Protein AF-A0A3S2YWQ5-F1 (afdb_monomer_lite)

pLDDT: mean 81.28, std 21.26, range [35.59, 98.12]

Organism: NCBI:txid2499852

Radius of gyration: 25.84 Å; chains: 1; bounding box: 69×29×80 Å

Sequence (112 aa):
MTGRRAIAGAVAAALIAGPAAADRPQAQRAVVTCAALANLRILMTESGGEAAKIKARLGDPNADHLGCSRTPLDRIEGTADRVVIGGTSYDCLKLKDSLVCRWSLPRDPAPK

Secondary structure (DSSP, 8-state):
-------------------------GGG-EEEEESSHHHHHHHHHHTTT-HHHHHHHHH-TTS--TTEEEEEGGGEEEEEEEEEETTEEEEEEEETT-SS-EEEPPPSSPP-

Structure (mmCIF, N/CA/C/O backbone):
data_AF-A0A3S2YWQ5-F1
#
_entry.id   AF-A0A3S2YWQ5-F1
#
loop_
_atom_site.group_PDB
_atom_site.id
_atom_site.type_symbol
_atom_site.label_atom_id
_atom_site.label_alt_id
_atom_site.label_comp_id
_atom_site.label_asym_id
_atom_site.label_entity_id
_atom_site.label_seq_id
_atom_site.pdbx_PDB_ins_code
_atom_site.Cartn_x
_atom_site.Cartn_y
_atom_site.Cartn_z
_atom_site.occupancy
_atom_site.B_iso_or_equiv
_atom_site.auth_seq_id
_atom_site.auth_comp_id
_atom_site.auth_asym_id
_atom_site.auth_atom_id
_atom_site.pdbx_PDB_model_num
ATOM 1 N N . MET A 1 1 ? -58.686 -7.214 -66.737 1.00 38.81 1 MET A N 1
ATOM 2 C CA . MET A 1 1 ? -57.857 -8.414 -66.970 1.00 38.81 1 MET A CA 1
ATOM 3 C C . MET A 1 1 ? -56.674 -8.351 -66.009 1.00 38.81 1 MET A C 1
ATOM 5 O O . MET A 1 1 ? -55.968 -7.361 -66.060 1.00 38.81 1 MET A O 1
ATOM 9 N N . THR A 1 2 ? -56.580 -9.33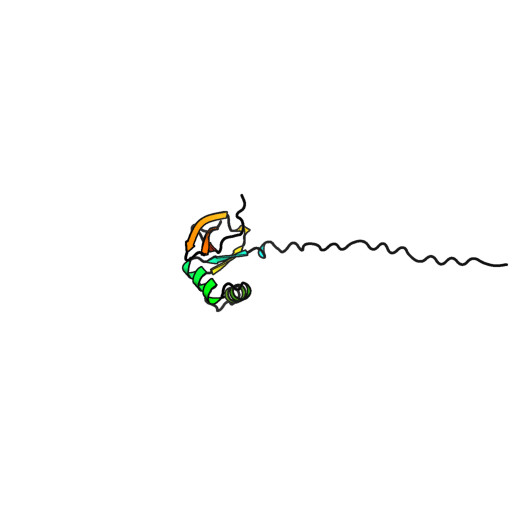6 -65.097 1.00 42.00 2 THR A N 1
ATOM 10 C CA . THR A 1 2 ? -55.343 -9.964 -64.553 1.00 42.00 2 THR A CA 1
ATOM 11 C C . THR A 1 2 ? -54.206 -9.053 -64.031 1.00 42.00 2 THR A C 1
ATOM 13 O O . THR A 1 2 ? -53.666 -8.261 -64.776 1.00 42.00 2 THR A O 1
ATOM 16 N N . GLY A 1 3 ? -53.682 -9.138 -62.803 1.00 41.09 3 GLY A N 1
ATOM 17 C CA . GLY A 1 3 ? -53.806 -10.110 -61.719 1.00 41.09 3 GLY A CA 1
ATOM 18 C C . GLY A 1 3 ? -52.894 -9.717 -60.536 1.00 41.09 3 GLY A C 1
ATOM 19 O O . GLY A 1 3 ? -51.911 -8.998 -60.698 1.00 41.09 3 GLY A O 1
ATOM 20 N N . ARG A 1 4 ? -53.247 -10.185 -59.331 1.00 58.06 4 ARG A N 1
ATOM 21 C CA . ARG A 1 4 ? -52.488 -10.035 -58.075 1.00 58.06 4 ARG A CA 1
ATOM 22 C C . ARG A 1 4 ? -51.203 -10.866 -58.113 1.00 58.06 4 ARG A C 1
ATOM 24 O O . ARG A 1 4 ? -51.268 -12.052 -58.429 1.00 58.06 4 ARG A O 1
ATOM 31 N N . ARG A 1 5 ? -50.094 -10.308 -57.623 1.00 56.09 5 ARG A N 1
ATOM 32 C CA . ARG A 1 5 ? -49.063 -11.075 -56.905 1.00 56.09 5 ARG A CA 1
ATOM 33 C C . ARG A 1 5 ? -48.619 -10.297 -55.672 1.00 56.09 5 ARG A C 1
ATOM 35 O O . ARG A 1 5 ? -47.977 -9.261 -55.774 1.00 56.09 5 ARG A O 1
ATOM 42 N N . ALA A 1 6 ? -49.025 -10.810 -54.515 1.00 50.53 6 ALA A N 1
ATOM 43 C CA . ALA A 1 6 ? -48.458 -10.464 -53.225 1.00 50.53 6 ALA A CA 1
ATOM 44 C C . ALA A 1 6 ? -47.116 -11.191 -53.076 1.00 50.53 6 ALA A C 1
ATOM 46 O O . ALA A 1 6 ? -47.028 -12.373 -53.411 1.00 50.53 6 ALA A O 1
ATOM 47 N N . ILE A 1 7 ? -46.100 -10.507 -52.553 1.00 56.31 7 ILE A N 1
ATOM 48 C CA . ILE A 1 7 ? -44.907 -11.154 -52.008 1.00 56.31 7 ILE A CA 1
ATOM 49 C C . ILE A 1 7 ? -44.839 -10.755 -50.540 1.00 56.31 7 ILE A C 1
ATOM 51 O O . ILE A 1 7 ? -44.639 -9.593 -50.196 1.00 56.31 7 ILE A O 1
ATOM 55 N N . ALA A 1 8 ? -45.092 -11.751 -49.696 1.00 48.41 8 ALA A N 1
ATOM 56 C CA . ALA A 1 8 ? -44.824 -11.730 -48.274 1.00 48.41 8 ALA A CA 1
ATOM 57 C C . ALA A 1 8 ? -43.305 -11.678 -48.055 1.00 48.41 8 ALA A C 1
ATOM 59 O O . ALA A 1 8 ? -42.565 -12.438 -48.675 1.00 48.41 8 ALA A O 1
ATOM 60 N N . GLY A 1 9 ? -42.850 -10.799 -47.166 1.00 39.72 9 GLY A N 1
ATOM 61 C CA . GLY A 1 9 ? -41.440 -10.654 -46.821 1.00 39.72 9 GLY A CA 1
ATOM 62 C C . GLY A 1 9 ? -41.278 -10.326 -45.344 1.00 39.72 9 GLY A C 1
ATOM 63 O O . GLY A 1 9 ? -41.312 -9.164 -44.970 1.00 39.72 9 GLY A O 1
ATOM 64 N N . ALA A 1 10 ? -41.183 -11.394 -44.552 1.00 53.91 10 ALA A N 1
ATOM 65 C CA . ALA A 1 10 ? -40.617 -11.545 -43.211 1.00 53.91 10 ALA A CA 1
ATOM 66 C C . ALA A 1 10 ? -40.508 -10.315 -42.279 1.00 53.91 10 ALA A C 1
ATOM 68 O O . ALA A 1 10 ? -39.690 -9.417 -42.455 1.00 53.91 10 ALA A O 1
ATOM 69 N N . VAL A 1 11 ? -41.249 -10.406 -41.172 1.00 50.09 11 VAL A N 1
ATOM 70 C CA . VAL A 1 11 ? -41.017 -9.683 -39.917 1.00 50.09 11 VAL A CA 1
ATOM 71 C C . VAL A 1 11 ? -39.654 -10.096 -39.350 1.00 50.09 11 VAL A C 1
ATOM 73 O O . VAL A 1 11 ? -39.478 -11.248 -38.960 1.00 50.09 11 VAL A O 1
ATOM 76 N N . ALA A 1 12 ? -38.703 -9.166 -39.266 1.00 49.75 12 ALA A N 1
ATOM 77 C CA . ALA A 1 12 ? -37.496 -9.327 -38.459 1.00 49.75 12 ALA A CA 1
ATOM 78 C C . ALA A 1 12 ? -37.626 -8.455 -37.203 1.00 49.75 12 ALA A C 1
ATOM 80 O O . ALA A 1 12 ? -37.325 -7.263 -37.209 1.00 49.75 12 ALA A O 1
ATOM 81 N N . ALA A 1 13 ? -38.124 -9.061 -36.126 1.00 48.25 13 ALA A N 1
ATOM 82 C CA . ALA A 1 13 ? -38.068 -8.496 -34.787 1.00 48.25 13 ALA A CA 1
ATOM 83 C C . ALA A 1 13 ? -36.610 -8.525 -34.298 1.00 48.25 13 ALA A C 1
ATOM 85 O O . ALA A 1 13 ? -36.087 -9.581 -33.947 1.00 48.25 13 ALA A O 1
ATOM 86 N N . ALA A 1 14 ? -35.942 -7.371 -34.292 1.00 52.00 14 ALA A N 1
ATOM 87 C CA . ALA A 1 14 ? -34.632 -7.217 -33.670 1.00 52.00 14 ALA A CA 1
ATOM 88 C C . ALA A 1 14 ? -34.808 -7.067 -32.150 1.00 52.00 14 ALA A C 1
ATOM 90 O O . ALA A 1 14 ? -35.076 -5.981 -31.637 1.00 52.00 14 ALA A O 1
ATOM 91 N N . LEU A 1 15 ? -34.685 -8.185 -31.436 1.00 53.44 15 LEU A N 1
ATOM 92 C CA . LEU A 1 15 ? -34.559 -8.223 -29.985 1.00 53.44 15 LEU A CA 1
ATOM 93 C C . LEU A 1 15 ? -33.075 -8.127 -29.580 1.00 53.44 15 LEU A C 1
ATOM 95 O O . LEU A 1 15 ? -32.281 -8.997 -29.914 1.00 53.44 15 LEU A O 1
ATOM 99 N N . ILE A 1 16 ? -32.792 -7.085 -28.790 1.00 52.03 16 ILE A N 1
ATOM 100 C CA . ILE A 1 16 ? -31.904 -7.036 -27.612 1.00 52.03 16 ILE A CA 1
ATOM 101 C C . ILE A 1 16 ? -30.386 -7.206 -27.820 1.00 52.03 16 ILE A C 1
ATOM 103 O O . ILE A 1 16 ? -29.890 -8.293 -28.083 1.00 52.03 16 ILE A O 1
ATOM 107 N N . ALA A 1 17 ? -29.639 -6.158 -27.454 1.00 50.59 17 ALA A N 1
ATOM 108 C CA . ALA A 1 17 ? -28.423 -6.277 -26.642 1.00 50.59 17 ALA A CA 1
ATOM 109 C C . ALA A 1 17 ? -28.101 -4.914 -25.998 1.00 50.59 17 ALA A C 1
ATOM 111 O O . ALA A 1 17 ? -27.354 -4.108 -26.546 1.00 50.59 17 ALA A O 1
ATOM 112 N N . GLY A 1 18 ? -28.691 -4.630 -24.833 1.00 50.50 18 GLY A N 1
ATOM 113 C CA . GLY A 1 18 ? -28.118 -3.621 -23.936 1.00 50.50 18 GLY A CA 1
ATOM 114 C C . GLY A 1 18 ? -26.756 -4.116 -23.430 1.00 50.50 18 GLY A C 1
ATOM 115 O O . GLY A 1 18 ? -26.568 -5.333 -23.335 1.00 50.50 18 GLY A O 1
ATOM 116 N N . PRO A 1 19 ? -25.790 -3.235 -23.119 1.00 50.62 19 PRO A N 1
ATOM 117 C CA . PRO A 1 19 ? -24.490 -3.678 -22.646 1.00 50.62 19 PRO A CA 1
ATOM 118 C C . PRO A 1 19 ? -24.682 -4.355 -21.290 1.00 50.62 19 PRO A C 1
ATOM 120 O O . PRO A 1 19 ? -24.972 -3.704 -20.287 1.00 50.62 19 PRO A O 1
ATOM 123 N N . ALA A 1 20 ? -24.532 -5.678 -21.267 1.00 51.59 20 ALA A N 1
ATOM 124 C CA . ALA A 1 20 ? -24.327 -6.407 -20.035 1.00 51.59 20 ALA A CA 1
ATOM 125 C C . ALA A 1 20 ? -23.077 -5.809 -19.384 1.00 51.59 20 ALA A C 1
ATOM 127 O O . ALA A 1 20 ? -21.969 -5.927 -19.914 1.00 51.59 20 ALA A O 1
ATOM 128 N N . ALA A 1 21 ? -23.259 -5.126 -18.254 1.00 52.75 21 ALA A N 1
ATOM 129 C CA . ALA A 1 21 ? -22.175 -4.892 -17.324 1.00 52.75 21 ALA A CA 1
ATOM 130 C C . ALA A 1 21 ? -21.668 -6.282 -16.943 1.00 52.75 21 ALA A C 1
ATOM 132 O O . ALA A 1 21 ? -22.289 -6.975 -16.144 1.00 52.75 21 ALA A O 1
ATOM 133 N N . ALA A 1 22 ? -20.610 -6.726 -17.620 1.00 51.19 22 ALA A N 1
ATOM 134 C CA . ALA A 1 22 ? -19.967 -7.984 -17.319 1.00 51.19 22 ALA A CA 1
ATOM 135 C C . ALA A 1 22 ? -19.648 -7.961 -15.826 1.00 51.19 22 ALA A C 1
ATOM 137 O O . ALA A 1 22 ? -18.913 -7.079 -15.367 1.00 51.19 22 ALA A O 1
ATOM 138 N N . ASP A 1 23 ? -20.244 -8.900 -15.094 1.00 48.56 23 ASP A N 1
ATOM 139 C CA . ASP A 1 23 ? -19.887 -9.232 -13.726 1.00 48.56 23 ASP A CA 1
ATOM 140 C C . ASP A 1 23 ? -18.398 -9.565 -13.738 1.00 48.56 23 ASP A C 1
ATOM 142 O O . ASP A 1 23 ? -17.965 -10.674 -14.056 1.00 48.56 23 ASP A O 1
ATOM 146 N N . ARG A 1 24 ? -17.576 -8.539 -13.518 1.00 49.38 24 ARG A N 1
ATOM 147 C CA . ARG A 1 24 ? -16.140 -8.695 -13.368 1.00 49.38 24 ARG A CA 1
ATOM 148 C C . ARG A 1 24 ? -15.977 -9.569 -12.129 1.00 49.38 24 ARG A C 1
ATOM 150 O O . ARG A 1 24 ? -16.390 -9.114 -11.060 1.00 49.38 24 ARG A O 1
ATOM 157 N N 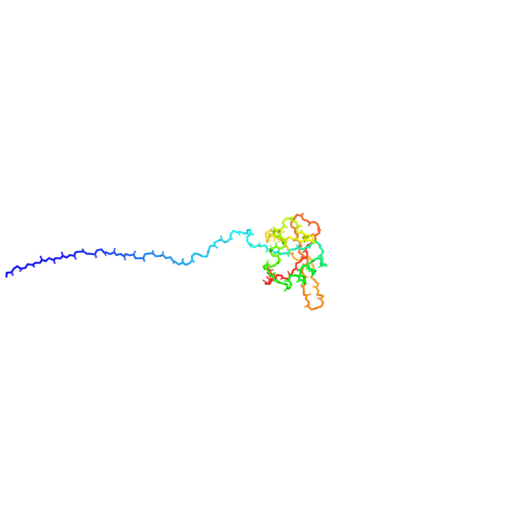. PRO A 1 25 ? -15.403 -10.783 -12.246 1.00 48.47 25 PRO A N 1
ATOM 158 C CA . PRO A 1 25 ? -15.237 -11.688 -11.117 1.00 48.47 25 PRO A CA 1
ATOM 159 C C . PRO A 1 25 ? -14.705 -10.921 -9.908 1.00 48.47 25 PRO A C 1
ATOM 161 O O . PRO A 1 25 ? -13.793 -10.111 -10.075 1.00 48.47 25 PRO A O 1
ATOM 164 N N . GLN A 1 26 ? -15.250 -11.151 -8.711 1.00 49.50 26 GLN A N 1
ATOM 165 C CA . GLN A 1 26 ? -14.875 -10.460 -7.462 1.00 49.50 26 GLN A CA 1
ATOM 166 C C . GLN A 1 26 ? -13.350 -10.350 -7.247 1.00 49.50 26 GLN A C 1
ATOM 168 O O . GLN A 1 26 ? -12.874 -9.346 -6.721 1.00 49.50 26 GLN A O 1
ATOM 173 N N . ALA A 1 27 ? -12.577 -11.310 -7.770 1.00 46.22 27 ALA A N 1
ATOM 174 C CA . ALA A 1 27 ? -11.113 -11.299 -7.847 1.00 46.22 27 ALA A CA 1
ATOM 175 C C . ALA A 1 27 ? -10.494 -10.069 -8.558 1.00 46.22 27 ALA A C 1
ATOM 177 O O . ALA A 1 27 ? -9.311 -9.776 -8.387 1.00 46.22 27 ALA A O 1
ATOM 178 N N . GLN A 1 28 ? -11.268 -9.323 -9.350 1.00 54.56 28 GLN A N 1
ATOM 179 C CA . GLN A 1 28 ? -10.825 -8.107 -10.037 1.00 54.56 28 GLN A CA 1
ATOM 180 C C . GLN A 1 28 ? -10.886 -6.860 -9.149 1.00 54.56 28 GLN A C 1
ATOM 182 O O . GLN A 1 28 ? -10.232 -5.864 -9.466 1.00 54.56 28 GLN A O 1
ATOM 187 N N . ARG A 1 29 ? -11.599 -6.907 -8.017 1.00 78.44 29 ARG A N 1
ATOM 188 C CA . ARG A 1 29 ? -11.574 -5.842 -7.011 1.00 78.44 29 ARG A CA 1
ATOM 189 C C . ARG A 1 29 ? -10.562 -6.216 -5.929 1.00 78.44 29 ARG A C 1
ATOM 191 O O . ARG A 1 29 ? -10.887 -6.850 -4.931 1.00 78.44 29 ARG A O 1
ATOM 198 N N . ALA A 1 30 ? -9.314 -5.830 -6.161 1.00 90.25 30 ALA A N 1
ATOM 199 C CA . ALA A 1 30 ? -8.223 -5.983 -5.208 1.00 90.25 30 ALA A CA 1
ATOM 200 C C . ALA A 1 30 ? -7.502 -4.647 -5.036 1.00 90.25 30 ALA A C 1
ATOM 202 O O . ALA A 1 30 ? -7.314 -3.921 -6.014 1.00 90.25 30 ALA A O 1
ATOM 203 N N . VAL A 1 31 ? -7.074 -4.353 -3.813 1.00 93.44 31 VAL A N 1
ATOM 204 C CA . VAL A 1 31 ? -6.262 -3.174 -3.488 1.00 93.44 31 VAL A CA 1
ATOM 205 C C . VAL A 1 31 ? -4.823 -3.585 -3.241 1.00 93.44 31 VAL A C 1
ATOM 207 O O . VAL A 1 31 ? -4.545 -4.703 -2.810 1.00 93.44 31 VAL A O 1
ATOM 210 N N . VAL A 1 32 ? -3.894 -2.686 -3.533 1.00 96.25 32 VAL A N 1
ATOM 211 C CA . VAL A 1 32 ? -2.490 -2.902 -3.189 1.00 96.25 32 VAL A CA 1
ATOM 212 C C . VAL A 1 32 ? -2.341 -2.691 -1.693 1.00 96.25 32 VAL A C 1
ATOM 214 O O . VAL A 1 32 ? -2.728 -1.648 -1.174 1.00 96.25 32 VAL A O 1
ATOM 217 N N . THR A 1 33 ? -1.780 -3.678 -1.005 1.00 97.12 33 THR A N 1
ATOM 218 C CA . THR A 1 33 ? -1.455 -3.552 0.413 1.00 97.12 33 THR A CA 1
ATOM 219 C C . THR A 1 33 ? -0.013 -3.949 0.658 1.00 97.12 33 THR A C 1
ATOM 221 O O . THR A 1 33 ? 0.484 -4.862 -0.000 1.00 97.12 33 THR A O 1
ATOM 224 N N . CYS A 1 34 ? 0.638 -3.338 1.639 1.00 98.00 34 CYS A N 1
ATOM 225 C CA . CYS A 1 34 ? 2.012 -3.630 2.042 1.00 98.00 34 CYS A CA 1
ATOM 226 C C . CYS A 1 34 ? 2.081 -3.942 3.539 1.00 98.00 34 CYS A C 1
ATOM 228 O O . CYS A 1 34 ? 1.308 -3.394 4.324 1.00 98.00 34 CYS A O 1
ATOM 230 N N . ALA A 1 35 ? 3.001 -4.823 3.946 1.00 95.31 35 ALA A N 1
ATOM 231 C CA . ALA A 1 35 ? 3.195 -5.144 5.365 1.00 95.31 35 ALA A CA 1
ATOM 232 C C . ALA A 1 35 ? 3.672 -3.917 6.163 1.00 95.31 35 ALA A C 1
ATOM 234 O O . ALA A 1 35 ? 3.238 -3.695 7.287 1.00 95.31 35 ALA A O 1
ATOM 235 N N . ALA A 1 36 ? 4.522 -3.090 5.549 1.00 97.12 36 ALA A N 1
ATOM 236 C CA . ALA A 1 36 ? 5.038 -1.861 6.132 1.00 97.12 36 ALA A CA 1
ATOM 237 C C . ALA A 1 36 ? 4.628 -0.641 5.298 1.00 97.12 36 ALA A C 1
ATOM 239 O O . ALA A 1 36 ? 4.656 -0.676 4.065 1.00 97.12 36 ALA A O 1
ATOM 240 N N . LEU A 1 37 ? 4.310 0.466 5.973 1.00 97.94 37 LEU A N 1
ATOM 241 C CA . LEU A 1 37 ? 3.974 1.735 5.323 1.00 97.94 37 LEU A CA 1
ATOM 242 C C . LEU A 1 37 ? 5.143 2.288 4.495 1.00 97.94 37 LEU A C 1
ATOM 244 O O . LEU A 1 37 ? 4.934 2.825 3.410 1.00 97.94 37 LEU A O 1
ATOM 248 N N . ALA A 1 38 ? 6.379 2.123 4.975 1.00 97.94 38 ALA A N 1
ATOM 249 C CA . ALA A 1 38 ? 7.575 2.521 4.234 1.00 97.94 38 ALA A CA 1
ATOM 250 C C . ALA A 1 38 ? 7.639 1.837 2.857 1.00 97.94 38 ALA A C 1
ATOM 252 O O . ALA A 1 38 ? 7.871 2.502 1.851 1.00 97.94 38 ALA A O 1
ATOM 253 N N . ASN A 1 39 ? 7.318 0.544 2.796 1.00 98.12 39 ASN A N 1
ATOM 254 C CA . ASN A 1 39 ? 7.347 -0.235 1.560 1.00 98.12 39 ASN A CA 1
ATOM 255 C C . ASN A 1 39 ? 6.274 0.222 0.568 1.00 98.12 39 ASN A C 1
ATOM 257 O O . ASN A 1 39 ? 6.549 0.334 -0.624 1.00 98.12 39 ASN A O 1
ATOM 261 N N . LEU A 1 40 ? 5.077 0.571 1.060 1.00 98.06 40 LEU A N 1
ATOM 262 C CA . LEU A 1 40 ? 4.049 1.196 0.227 1.00 98.06 40 LEU A CA 1
ATOM 263 C C . LEU A 1 40 ? 4.557 2.509 -0.375 1.00 98.06 40 LEU A C 1
ATOM 265 O O . LEU A 1 40 ? 4.398 2.743 -1.568 1.00 98.06 40 LEU A O 1
ATOM 269 N N . ARG A 1 41 ? 5.201 3.358 0.426 1.00 97.50 41 ARG A N 1
ATOM 270 C CA . ARG A 1 41 ? 5.725 4.647 -0.047 1.00 97.50 41 ARG A CA 1
ATOM 271 C C . ARG A 1 41 ? 6.853 4.490 -1.064 1.00 97.50 41 ARG A C 1
ATOM 273 O O . ARG A 1 41 ? 6.879 5.252 -2.029 1.00 97.50 41 ARG A O 1
ATOM 280 N N . ILE A 1 42 ? 7.736 3.506 -0.885 1.00 97.12 42 ILE A N 1
ATOM 281 C CA . ILE A 1 42 ? 8.779 3.166 -1.864 1.00 97.12 42 ILE A CA 1
ATOM 282 C C . ILE A 1 42 ? 8.122 2.728 -3.174 1.00 97.12 42 ILE A C 1
ATOM 284 O O . ILE A 1 42 ? 8.385 3.331 -4.210 1.00 97.12 42 ILE A O 1
ATOM 288 N N . LEU A 1 43 ? 7.187 1.772 -3.119 1.00 97.00 43 LEU A N 1
ATOM 289 C CA . LEU A 1 43 ? 6.456 1.298 -4.296 1.00 97.00 43 LEU A CA 1
ATOM 290 C C . LEU A 1 43 ? 5.776 2.450 -5.047 1.00 97.00 43 LEU A C 1
ATOM 292 O O . LEU A 1 43 ? 5.882 2.540 -6.269 1.00 97.00 43 LEU A O 1
ATOM 296 N N . MET A 1 44 ? 5.089 3.338 -4.326 1.00 95.25 44 MET A N 1
ATOM 297 C CA . MET A 1 44 ? 4.410 4.495 -4.913 1.00 95.25 44 MET A CA 1
ATOM 298 C C . MET A 1 44 ? 5.396 5.481 -5.546 1.00 95.25 44 MET A C 1
ATOM 300 O O . MET A 1 44 ? 5.156 5.939 -6.659 1.00 95.25 44 MET A O 1
ATOM 304 N N . THR A 1 45 ? 6.514 5.767 -4.880 1.00 96.12 45 THR A N 1
ATOM 305 C CA . THR A 1 45 ? 7.556 6.666 -5.399 1.00 96.12 45 THR A CA 1
ATOM 306 C C . THR A 1 45 ? 8.201 6.102 -6.664 1.00 96.12 45 THR A C 1
ATOM 308 O O . THR A 1 45 ? 8.245 6.777 -7.687 1.00 96.12 45 THR A O 1
ATOM 311 N N . GLU A 1 46 ? 8.646 4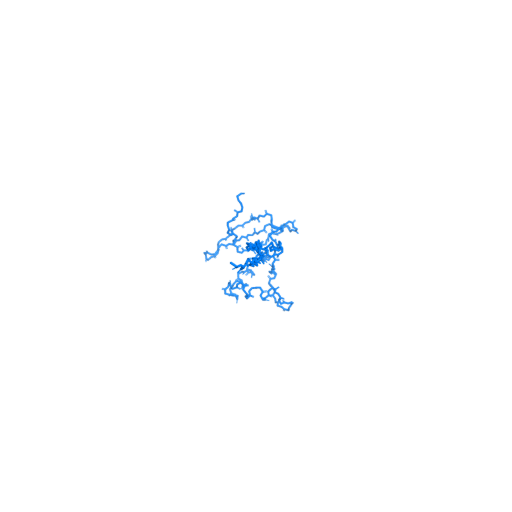.846 -6.630 1.00 95.69 46 GLU A N 1
ATOM 312 C CA . GLU A 1 46 ? 9.361 4.209 -7.744 1.00 95.69 46 GLU A CA 1
ATOM 313 C C . GLU A 1 46 ? 8.458 3.940 -8.954 1.00 95.69 46 GLU A C 1
ATOM 315 O O . GLU A 1 46 ? 8.916 3.934 -10.096 1.00 95.69 46 GLU A O 1
ATOM 320 N N . SER A 1 47 ? 7.158 3.747 -8.724 1.00 95.44 47 SER A N 1
ATOM 321 C CA . SER A 1 47 ? 6.173 3.614 -9.801 1.00 95.44 47 SER A CA 1
ATOM 322 C C . SER A 1 47 ? 5.616 4.950 -10.298 1.00 95.44 47 SER A C 1
ATOM 324 O O . SER A 1 47 ? 4.828 4.943 -11.242 1.00 95.44 47 SER A O 1
ATOM 326 N N . GLY A 1 48 ? 5.951 6.079 -9.664 1.00 93.81 48 GLY A N 1
ATOM 327 C CA . GLY A 1 48 ? 5.284 7.363 -9.915 1.00 93.81 48 GLY A CA 1
ATOM 328 C C . GLY A 1 48 ? 3.775 7.332 -9.628 1.00 93.81 48 GLY A C 1
ATOM 329 O O . GLY A 1 48 ? 3.022 8.127 -10.180 1.00 93.81 48 GLY A O 1
ATOM 330 N N . GLY A 1 49 ? 3.314 6.370 -8.824 1.00 90.19 49 GLY A N 1
ATOM 331 C CA . GLY A 1 49 ? 1.900 6.081 -8.586 1.00 90.19 49 GLY A CA 1
ATOM 332 C C . GLY A 1 49 ? 1.138 5.506 -9.779 1.00 90.19 49 GLY A C 1
ATOM 333 O O . GLY A 1 49 ? -0.089 5.404 -9.737 1.00 90.19 49 GLY A O 1
ATOM 334 N N . GLU A 1 50 ? 1.832 5.086 -10.835 1.00 93.50 50 GLU A N 1
ATOM 335 C CA . GLU A 1 50 ? 1.196 4.532 -12.023 1.00 93.50 50 GLU A CA 1
ATOM 336 C C . GLU A 1 50 ? 0.709 3.098 -11.776 1.00 93.50 50 GLU A C 1
ATOM 338 O O . GLU A 1 50 ? 1.494 2.159 -11.606 1.00 93.50 50 GLU A O 1
ATOM 343 N N . ALA A 1 51 ? -0.610 2.899 -11.840 1.00 90.88 51 ALA A N 1
ATOM 344 C CA . ALA A 1 51 ? -1.239 1.598 -11.604 1.00 90.88 51 ALA A CA 1
ATOM 345 C C . ALA A 1 51 ? -0.683 0.477 -12.505 1.00 90.88 51 ALA A C 1
ATOM 347 O O . ALA A 1 51 ? -0.577 -0.673 -12.071 1.00 90.88 51 ALA A O 1
ATOM 348 N N . ALA A 1 52 ? -0.300 0.799 -13.746 1.00 93.81 52 ALA A N 1
ATOM 349 C CA . ALA A 1 52 ? 0.290 -0.159 -14.679 1.00 93.81 52 ALA A CA 1
ATOM 350 C C . ALA A 1 52 ? 1.674 -0.645 -14.217 1.00 93.81 52 ALA A C 1
ATOM 352 O O . ALA A 1 52 ? 1.917 -1.851 -14.212 1.00 93.81 52 ALA A O 1
ATOM 353 N N . LYS A 1 53 ? 2.544 0.266 -13.761 1.00 96.00 53 LYS A N 1
ATOM 354 C CA . LYS A 1 53 ? 3.879 -0.067 -13.237 1.00 96.00 53 LYS A CA 1
ATOM 355 C C . LYS A 1 53 ? 3.788 -0.873 -11.946 1.00 96.00 53 LYS A C 1
ATOM 357 O O . LYS A 1 53 ? 4.483 -1.874 -11.796 1.00 96.00 53 LYS A O 1
ATOM 362 N N . ILE A 1 54 ? 2.870 -0.497 -11.053 1.00 95.94 54 ILE A N 1
ATOM 363 C CA . ILE A 1 54 ? 2.605 -1.255 -9.824 1.00 95.94 54 ILE A CA 1
ATOM 364 C C . ILE A 1 54 ? 2.139 -2.676 -10.161 1.00 95.94 54 ILE A C 1
ATOM 366 O O . ILE A 1 54 ? 2.665 -3.649 -9.623 1.00 95.94 54 ILE A O 1
ATOM 370 N N . LYS A 1 55 ? 1.178 -2.815 -11.085 1.00 94.38 55 LYS A N 1
ATOM 371 C CA . LYS A 1 55 ? 0.688 -4.126 -11.528 1.00 94.38 55 LYS A CA 1
ATOM 372 C C . LYS A 1 55 ? 1.798 -4.962 -12.168 1.00 94.38 55 LYS A C 1
ATOM 374 O O . LYS A 1 55 ? 1.847 -6.157 -11.902 1.00 94.38 55 LYS A O 1
ATOM 379 N N . ALA A 1 56 ? 2.651 -4.355 -12.995 1.00 95.88 56 ALA A N 1
ATOM 380 C CA . ALA A 1 56 ? 3.768 -5.042 -13.636 1.00 95.88 56 ALA A CA 1
ATOM 381 C C . ALA A 1 56 ? 4.755 -5.587 -12.595 1.00 95.88 56 ALA A C 1
ATOM 383 O O . ALA A 1 56 ? 5.040 -6.779 -12.606 1.00 95.88 56 ALA A O 1
ATOM 384 N N . ARG A 1 57 ? 5.179 -4.756 -11.632 1.00 95.56 57 ARG A N 1
ATOM 385 C CA . ARG A 1 57 ? 6.090 -5.179 -10.558 1.00 95.56 57 ARG A CA 1
ATOM 386 C C . ARG A 1 57 ? 5.521 -6.320 -9.717 1.00 95.56 57 ARG A C 1
ATOM 388 O O . ARG A 1 57 ? 6.210 -7.300 -9.485 1.00 95.56 57 ARG A O 1
ATOM 395 N N . LEU A 1 58 ? 4.266 -6.206 -9.278 1.00 96.19 58 LEU A N 1
ATOM 396 C CA . LEU A 1 58 ? 3.626 -7.238 -8.449 1.00 96.19 58 LEU A CA 1
ATOM 397 C C . LEU A 1 58 ? 3.285 -8.522 -9.227 1.00 96.19 58 LEU A C 1
ATOM 399 O O . LEU A 1 58 ? 2.913 -9.520 -8.616 1.00 96.19 58 LEU A O 1
ATOM 403 N N . GLY A 1 59 ? 3.339 -8.483 -10.560 1.00 95.75 59 GLY A N 1
ATOM 404 C CA . GLY A 1 59 ? 3.138 -9.646 -11.423 1.00 95.75 59 GLY A CA 1
ATOM 405 C C . GLY A 1 59 ? 4.433 -10.359 -11.816 1.00 95.75 59 GLY A C 1
ATOM 406 O O . GLY A 1 59 ? 4.360 -11.482 -12.307 1.00 95.75 59 GLY A O 1
ATOM 407 N N . ASP A 1 60 ? 5.592 -9.731 -11.619 1.00 96.12 60 ASP A N 1
ATOM 408 C CA . ASP A 1 60 ? 6.895 -10.319 -11.928 1.00 96.12 60 ASP A CA 1
ATOM 409 C C . ASP A 1 60 ? 7.352 -11.225 -10.770 1.00 96.12 60 ASP A C 1
ATOM 411 O O . ASP A 1 60 ? 7.586 -10.718 -9.671 1.00 96.12 60 ASP A O 1
ATOM 415 N N . PRO A 1 61 ? 7.502 -12.548 -10.973 1.00 95.00 61 PRO A N 1
ATOM 416 C CA . PRO A 1 61 ? 7.912 -13.467 -9.910 1.00 95.00 61 PRO A CA 1
ATOM 417 C C . PRO A 1 61 ? 9.346 -13.237 -9.409 1.00 95.00 61 PRO A C 1
ATOM 419 O O . PRO A 1 61 ? 9.685 -13.732 -8.338 1.00 95.00 61 PRO A O 1
ATOM 422 N N . ASN A 1 62 ? 10.177 -12.508 -10.158 1.00 95.75 62 ASN A N 1
ATOM 423 C CA . ASN A 1 62 ? 11.571 -12.240 -9.800 1.00 95.75 62 ASN A CA 1
ATOM 424 C C . ASN A 1 62 ? 11.776 -10.850 -9.180 1.00 95.75 62 ASN A C 1
ATOM 426 O O . ASN A 1 62 ? 12.873 -10.544 -8.715 1.00 95.75 62 ASN A O 1
ATOM 430 N N . ALA A 1 63 ? 10.753 -9.993 -9.189 1.00 94.69 63 ALA A N 1
ATOM 431 C CA . ALA A 1 63 ? 10.857 -8.660 -8.615 1.00 94.69 63 ALA A CA 1
ATOM 432 C C . ALA A 1 63 ? 10.819 -8.706 -7.082 1.00 94.69 63 ALA A C 1
ATOM 434 O O . ALA A 1 63 ? 10.078 -9.482 -6.482 1.00 94.69 63 ALA A O 1
ATOM 435 N N . ASP A 1 64 ? 11.540 -7.789 -6.434 1.00 93.44 64 ASP A N 1
ATOM 436 C CA . ASP A 1 64 ? 11.308 -7.519 -5.017 1.00 93.44 64 ASP A CA 1
ATOM 437 C C . ASP A 1 64 ? 9.966 -6.794 -4.853 1.00 93.44 64 ASP A C 1
ATOM 439 O O . ASP A 1 64 ? 9.793 -5.634 -5.254 1.00 93.44 64 ASP A O 1
ATOM 443 N N . HIS A 1 65 ? 8.991 -7.490 -4.273 1.00 95.94 65 HIS A N 1
ATOM 444 C CA . HIS A 1 65 ? 7.649 -6.960 -4.037 1.00 95.94 65 HIS A CA 1
ATOM 445 C C . HIS A 1 65 ? 7.577 -6.067 -2.801 1.00 95.94 65 HIS A C 1
ATOM 447 O O . HIS A 1 65 ? 6.513 -5.511 -2.538 1.00 95.94 65 HIS A O 1
ATOM 453 N N . LEU A 1 66 ? 8.660 -5.921 -2.027 1.00 94.94 66 LEU A N 1
ATOM 454 C CA . LEU A 1 66 ? 8.712 -5.129 -0.791 1.00 94.94 66 LEU A CA 1
ATOM 455 C C . LEU A 1 66 ? 7.658 -5.588 0.234 1.00 94.94 66 LEU A C 1
ATOM 457 O O . LEU A 1 66 ? 7.106 -4.801 1.005 1.00 94.94 66 LEU A O 1
ATOM 461 N N . GLY A 1 67 ? 7.288 -6.869 0.205 1.00 94.62 67 GLY A N 1
ATOM 462 C CA . GLY A 1 67 ? 6.176 -7.393 0.996 1.00 94.62 67 GLY A CA 1
ATOM 463 C C . GLY A 1 67 ? 4.823 -6.750 0.665 1.00 94.62 67 GLY A C 1
ATOM 464 O O . GLY A 1 67 ? 3.928 -6.783 1.514 1.00 94.62 67 GLY A O 1
ATOM 465 N N . CYS A 1 68 ? 4.666 -6.148 -0.517 1.00 97.56 68 CYS A N 1
ATOM 466 C CA . CYS A 1 68 ? 3.412 -5.655 -1.074 1.00 97.56 68 CYS A CA 1
ATOM 467 C C . CYS A 1 68 ? 2.730 -6.723 -1.933 1.00 97.56 68 CYS A C 1
ATOM 469 O O . CYS A 1 68 ? 3.373 -7.586 -2.518 1.00 97.56 68 CYS A O 1
ATOM 471 N N . SER A 1 69 ? 1.405 -6.672 -2.011 1.00 96.00 69 SER A N 1
ATOM 472 C CA . SER A 1 69 ? 0.613 -7.612 -2.802 1.00 96.00 69 SER A CA 1
ATOM 473 C C . SER A 1 69 ? -0.755 -7.028 -3.140 1.00 96.00 69 SER A C 1
ATOM 475 O O . SER A 1 69 ? -1.176 -6.007 -2.588 1.00 96.00 69 SER A O 1
ATOM 477 N N . ARG A 1 70 ? -1.469 -7.684 -4.060 1.00 94.75 70 ARG A N 1
ATOM 478 C CA . ARG A 1 70 ? -2.878 -7.38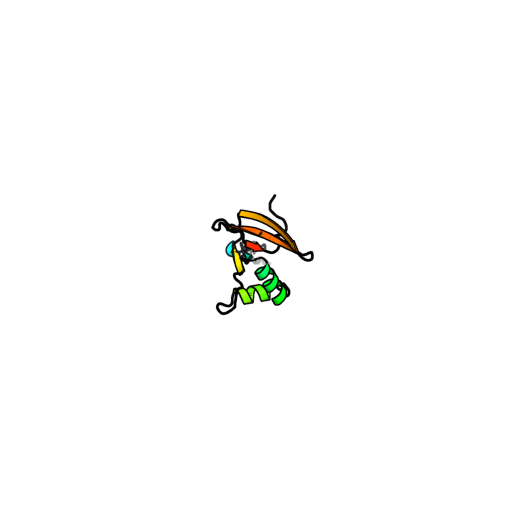8 -4.332 1.00 94.75 70 ARG A CA 1
ATOM 479 C C . ARG A 1 70 ? -3.749 -8.171 -3.355 1.00 94.75 70 ARG A C 1
ATOM 481 O O . ARG A 1 70 ? -3.815 -9.395 -3.426 1.00 94.75 70 ARG A O 1
ATOM 488 N N . THR A 1 71 ? -4.435 -7.462 -2.471 1.00 94.12 71 THR A N 1
ATOM 489 C CA . THR A 1 71 ? -5.364 -8.041 -1.500 1.00 94.12 71 THR A CA 1
ATOM 490 C C . THR A 1 71 ? -6.793 -7.930 -2.022 1.00 94.12 71 THR A C 1
ATOM 492 O O . THR A 1 71 ? -7.259 -6.813 -2.268 1.00 94.12 71 THR A O 1
ATOM 495 N N . PRO A 1 72 ? -7.496 -9.062 -2.205 1.00 93.50 72 PRO A N 1
ATOM 496 C CA . PRO A 1 72 ? -8.917 -9.081 -2.536 1.00 93.50 72 PRO A CA 1
ATOM 497 C C . PRO A 1 72 ? -9.759 -8.286 -1.529 1.00 93.50 72 PRO A C 1
ATOM 499 O O . PRO A 1 72 ? -9.492 -8.325 -0.326 1.00 93.50 72 PRO A O 1
ATOM 502 N N . LEU A 1 73 ? -10.768 -7.553 -2.011 1.00 91.75 73 LEU A N 1
ATOM 503 C CA . LEU A 1 73 ? -11.598 -6.706 -1.144 1.00 91.75 73 LEU A CA 1
ATOM 504 C C . LEU A 1 73 ? -12.371 -7.488 -0.074 1.00 91.75 73 LEU A C 1
ATOM 506 O O . LEU A 1 73 ? -12.574 -6.973 1.020 1.00 91.75 73 LEU A O 1
ATOM 510 N N . ASP A 1 74 ? -12.777 -8.717 -0.372 1.00 92.00 74 ASP A N 1
ATOM 511 C CA . ASP A 1 74 ? -13.505 -9.613 0.533 1.00 92.00 74 ASP A CA 1
ATOM 512 C C . ASP A 1 74 ? -12.665 -10.110 1.720 1.00 92.00 74 ASP A C 1
ATOM 514 O O . ASP A 1 74 ? -13.230 -10.592 2.706 1.00 92.00 74 ASP A O 1
ATOM 518 N N . ARG A 1 75 ? -11.335 -9.962 1.665 1.00 94.25 75 ARG A N 1
ATOM 519 C CA . ARG A 1 75 ? -10.435 -10.227 2.798 1.00 94.25 75 ARG A CA 1
ATOM 520 C C . ARG A 1 75 ? -10.292 -9.053 3.762 1.00 94.25 75 ARG A C 1
ATOM 522 O O . ARG A 1 75 ? -9.734 -9.244 4.838 1.00 94.25 75 ARG A O 1
ATOM 529 N N . ILE A 1 76 ? -10.777 -7.865 3.406 1.00 94.50 76 ILE A N 1
ATOM 530 C CA . ILE A 1 76 ? -10.633 -6.657 4.224 1.00 94.50 76 ILE A CA 1
ATOM 531 C C . ILE A 1 76 ? -11.870 -6.471 5.102 1.00 94.50 76 ILE A C 1
ATOM 533 O O . ILE A 1 76 ? -12.979 -6.335 4.596 1.00 94.50 76 ILE A O 1
ATOM 537 N N . GLU A 1 77 ? -11.668 -6.408 6.415 1.00 94.94 77 GLU A N 1
ATOM 538 C CA . GLU A 1 77 ? -12.737 -6.206 7.404 1.00 94.94 77 GLU A CA 1
ATOM 539 C C . GLU A 1 77 ? -13.037 -4.728 7.661 1.00 94.94 77 GLU A C 1
ATOM 541 O O . GLU A 1 77 ? -14.141 -4.373 8.056 1.00 94.94 77 GLU A O 1
ATOM 546 N N . GLY A 1 78 ? -12.053 -3.855 7.446 1.00 93.00 78 GLY A N 1
ATOM 547 C CA . GLY A 1 78 ? -12.177 -2.433 7.739 1.00 93.00 78 GLY A CA 1
ATOM 548 C C . GLY A 1 78 ? -10.827 -1.733 7.794 1.00 93.00 78 GLY A C 1
ATOM 549 O O . GLY A 1 78 ? -9.810 -2.274 7.351 1.00 93.00 78 GLY A O 1
ATOM 550 N N . THR A 1 79 ? -10.830 -0.525 8.347 1.00 95.62 79 THR A N 1
ATOM 551 C CA . THR A 1 79 ? -9.627 0.273 8.598 1.00 95.62 79 THR A CA 1
ATOM 552 C C . THR A 1 79 ? -9.336 0.243 10.095 1.00 95.62 79 THR A C 1
ATOM 554 O O . THR A 1 79 ? -10.181 0.634 10.892 1.00 95.62 79 THR A O 1
ATOM 557 N N . ALA A 1 80 ? -8.165 -0.269 10.469 1.00 95.88 80 ALA A N 1
ATOM 558 C CA . ALA A 1 80 ? -7.685 -0.310 11.847 1.00 95.88 80 ALA A CA 1
ATOM 559 C C . ALA A 1 80 ? -7.068 1.026 12.280 1.00 95.88 80 ALA A C 1
ATOM 561 O O . ALA A 1 80 ? -7.199 1.408 13.435 1.00 95.88 80 ALA A O 1
ATOM 562 N N . ASP A 1 81 ? -6.402 1.721 11.354 1.00 95.88 81 ASP A N 1
ATOM 563 C CA . ASP A 1 81 ? -5.767 3.015 11.605 1.00 95.88 81 ASP A CA 1
ATOM 564 C C . ASP A 1 81 ? -5.660 3.832 10.309 1.00 95.88 81 ASP A C 1
ATOM 566 O O . ASP A 1 81 ? -5.722 3.279 9.205 1.00 95.88 81 ASP A O 1
ATOM 570 N N . ARG A 1 82 ? -5.478 5.144 10.436 1.00 96.12 82 ARG A N 1
ATOM 571 C CA . ARG A 1 82 ? -5.237 6.076 9.337 1.00 96.12 82 ARG A CA 1
ATOM 572 C C . ARG A 1 82 ? -4.175 7.088 9.737 1.00 96.12 82 ARG A C 1
ATOM 574 O O . ARG A 1 82 ? -4.296 7.758 10.755 1.00 96.12 82 ARG A O 1
ATOM 581 N N . VAL A 1 83 ? -3.190 7.283 8.865 1.00 97.00 83 VAL A N 1
ATOM 582 C CA . VAL A 1 83 ? -2.121 8.272 9.066 1.00 97.00 83 VAL A CA 1
ATOM 583 C C . VAL A 1 83 ? -1.979 9.188 7.860 1.00 97.00 83 VAL A C 1
ATOM 585 O O . VAL A 1 83 ? -2.280 8.798 6.733 1.00 97.00 83 VAL A O 1
ATOM 588 N N . VAL A 1 84 ? -1.482 10.403 8.085 1.00 96.69 84 VAL A N 1
ATOM 589 C CA . VAL A 1 84 ? -1.155 11.364 7.024 1.00 96.69 84 VAL A CA 1
ATOM 590 C C . VAL A 1 84 ? 0.329 11.691 7.098 1.00 96.69 84 VAL A C 1
ATOM 592 O O . VAL A 1 84 ? 0.817 12.1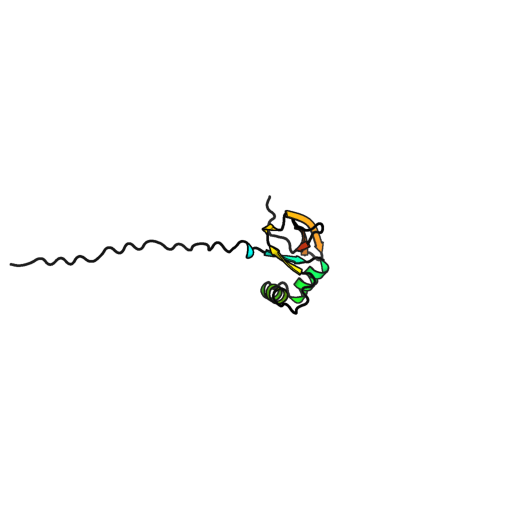25 8.138 1.00 96.69 84 VAL A O 1
ATOM 595 N N . ILE A 1 85 ? 1.057 11.496 5.998 1.00 94.94 85 ILE A N 1
ATOM 596 C CA . ILE A 1 85 ? 2.487 11.810 5.910 1.00 94.94 85 ILE A CA 1
ATOM 597 C C . ILE A 1 85 ? 2.740 12.626 4.649 1.00 94.94 85 ILE A C 1
ATOM 599 O O . ILE A 1 85 ? 2.432 12.176 3.546 1.00 94.94 85 ILE A O 1
ATOM 603 N N . GLY A 1 86 ? 3.308 13.825 4.809 1.00 92.81 86 GLY A N 1
ATOM 604 C CA . GLY A 1 86 ? 3.595 14.717 3.680 1.00 92.81 86 GLY A CA 1
ATOM 605 C C . GLY A 1 86 ? 2.348 15.043 2.851 1.00 92.81 86 GLY A C 1
ATOM 606 O O . GLY A 1 86 ? 2.411 15.048 1.629 1.00 92.81 86 GLY A O 1
ATOM 607 N N . GLY A 1 87 ? 1.193 15.207 3.506 1.00 93.00 87 GLY A N 1
ATOM 608 C CA . GLY A 1 87 ? -0.094 15.475 2.850 1.00 93.00 87 GLY A CA 1
ATOM 609 C C . GLY A 1 87 ? -0.776 14.259 2.210 1.00 93.00 87 GLY A C 1
ATOM 610 O O . GLY A 1 87 ? -1.922 14.369 1.787 1.00 93.00 87 GLY A O 1
ATOM 611 N N . THR A 1 88 ? -0.130 13.089 2.171 1.00 94.06 88 THR A N 1
ATOM 612 C CA . THR A 1 88 ? -0.745 11.855 1.657 1.00 94.06 88 THR A CA 1
ATOM 613 C C . THR A 1 88 ? -1.328 11.043 2.806 1.00 94.06 88 THR A C 1
ATOM 615 O O . THR A 1 88 ? -0.628 10.759 3.778 1.00 94.06 88 THR A O 1
ATOM 618 N N . SER A 1 89 ? -2.602 10.669 2.699 1.00 95.50 89 SER A N 1
ATOM 619 C CA . SER A 1 89 ? -3.257 9.773 3.659 1.00 95.50 89 SER A CA 1
ATOM 620 C C . SER A 1 89 ? -2.946 8.310 3.341 1.00 95.50 89 SER A C 1
ATOM 622 O O . SER A 1 89 ? -2.779 7.958 2.177 1.00 95.50 89 SER A O 1
ATOM 624 N N . TYR A 1 90 ? -2.915 7.458 4.362 1.00 97.31 90 TYR A N 1
ATOM 625 C CA . TYR A 1 90 ? -2.714 6.015 4.256 1.00 97.31 90 TYR A CA 1
ATOM 626 C C . TYR A 1 90 ? -3.603 5.296 5.266 1.00 97.31 90 TYR A C 1
ATOM 628 O O . TYR A 1 90 ? -3.712 5.734 6.411 1.00 97.31 90 TYR A O 1
ATOM 636 N N . ASP A 1 91 ? -4.186 4.175 4.853 1.00 97.44 91 ASP A N 1
ATOM 637 C CA . ASP A 1 91 ? -5.042 3.344 5.699 1.00 97.44 91 ASP A CA 1
ATOM 638 C C . ASP A 1 91 ? -4.305 2.060 6.082 1.00 97.44 91 ASP A C 1
ATOM 640 O O . ASP A 1 91 ? -3.783 1.362 5.209 1.00 97.44 91 ASP A O 1
ATOM 644 N N . CYS A 1 92 ? -4.310 1.704 7.367 1.00 97.69 92 CYS A N 1
ATOM 645 C CA . CYS A 1 92 ? -3.963 0.359 7.804 1.00 97.69 92 CYS A CA 1
ATOM 646 C C . CYS A 1 92 ? -5.225 -0.500 7.805 1.00 97.69 92 CYS A C 1
ATOM 648 O O . CYS A 1 92 ? -6.134 -0.305 8.608 1.00 97.69 92 CYS A O 1
ATOM 650 N N . LEU A 1 93 ? -5.303 -1.450 6.882 1.00 97.44 93 LEU A N 1
ATOM 651 C CA . LEU A 1 93 ? -6.479 -2.280 6.657 1.00 97.44 93 LEU A CA 1
ATOM 652 C C . LEU A 1 93 ? -6.424 -3.539 7.522 1.00 97.44 93 LEU A C 1
ATOM 654 O O . LEU A 1 93 ? -5.434 -4.274 7.486 1.00 97.44 93 LEU A O 1
ATOM 658 N N . LYS A 1 94 ? -7.497 -3.808 8.267 1.00 96.81 94 LYS A N 1
ATOM 659 C CA . LYS A 1 94 ? -7.664 -5.059 9.014 1.00 96.81 94 LYS A CA 1
ATOM 660 C C . LYS A 1 94 ? -8.051 -6.175 8.046 1.00 96.81 94 LYS A C 1
ATOM 662 O O . LYS A 1 94 ? -8.974 -5.990 7.249 1.00 96.81 94 LYS A O 1
ATOM 667 N N . LEU A 1 95 ? -7.357 -7.312 8.104 1.00 95.44 95 LEU A N 1
ATOM 668 C CA . LEU A 1 95 ? -7.641 -8.478 7.263 1.00 95.44 95 LEU A CA 1
ATOM 669 C C . LEU A 1 95 ? -8.197 -9.632 8.097 1.00 95.44 95 LEU A C 1
ATOM 671 O O . LEU A 1 95 ? -7.788 -9.809 9.240 1.00 95.44 95 LEU A O 1
ATOM 675 N N . LYS A 1 96 ? -9.090 -10.430 7.503 1.00 95.06 96 LYS A N 1
ATOM 676 C CA . LYS A 1 96 ? -9.750 -11.574 8.163 1.00 95.06 96 LYS A CA 1
ATOM 677 C C . LYS A 1 96 ? -8.776 -12.630 8.690 1.00 95.06 96 LYS A C 1
ATOM 679 O O . LYS A 1 96 ? -9.050 -13.299 9.677 1.00 95.06 96 LYS A O 1
ATOM 684 N N . ASP A 1 97 ? -7.658 -12.804 7.997 1.00 91.00 97 ASP A N 1
ATOM 685 C CA . ASP A 1 97 ? -6.676 -13.870 8.194 1.00 91.00 97 ASP A CA 1
ATOM 686 C C . ASP A 1 97 ? -5.363 -13.374 8.823 1.00 91.00 97 ASP A C 1
ATOM 688 O O . ASP A 1 97 ? -4.367 -14.095 8.825 1.00 91.00 97 ASP A O 1
ATOM 692 N N . SER A 1 98 ? -5.336 -12.149 9.361 1.00 92.25 98 SER A N 1
ATOM 693 C CA . SER A 1 98 ? -4.125 -11.543 9.919 1.00 92.25 98 SER A CA 1
ATOM 694 C C . SER A 1 98 ? -4.402 -10.773 11.206 1.00 92.25 98 SER A C 1
ATOM 696 O O . SER A 1 98 ? -5.317 -9.957 11.279 1.00 92.25 98 SER A O 1
ATOM 698 N N . LEU A 1 99 ? -3.537 -10.968 12.205 1.00 92.50 99 LEU A N 1
ATOM 699 C CA . LEU A 1 99 ? -3.540 -10.180 13.443 1.00 92.50 99 LEU A CA 1
ATOM 700 C C . LEU A 1 99 ? -2.888 -8.799 13.269 1.00 92.50 99 LEU A C 1
ATOM 702 O O . LEU A 1 99 ? -3.073 -7.922 14.107 1.00 92.50 99 LEU A O 1
ATOM 706 N N . VAL A 1 100 ? -2.134 -8.599 12.184 1.00 93.94 100 VAL A N 1
ATOM 707 C CA . VAL A 1 100 ? -1.518 -7.313 11.832 1.00 93.94 100 VAL A CA 1
ATOM 708 C C . VAL A 1 100 ? -2.239 -6.688 10.642 1.00 93.94 100 VAL A C 1
ATOM 710 O O . VAL A 1 100 ? -2.587 -7.377 9.677 1.00 93.94 100 VAL A O 1
ATOM 713 N N . CYS A 1 101 ? -2.470 -5.377 10.699 1.00 96.62 101 CYS A N 1
ATOM 714 C CA . CYS A 1 101 ? -3.063 -4.648 9.584 1.00 96.62 101 CYS A CA 1
ATOM 715 C C . CYS A 1 101 ? -2.053 -4.469 8.438 1.00 96.62 101 CYS A C 1
ATOM 717 O O . CYS A 1 101 ? -0.840 -4.590 8.623 1.00 96.62 101 CYS A O 1
ATOM 719 N N . ARG A 1 102 ? -2.555 -4.199 7.230 1.00 97.81 102 ARG A N 1
ATOM 720 C CA . ARG A 1 102 ? -1.726 -3.944 6.044 1.00 97.81 102 ARG A CA 1
ATOM 721 C C . ARG A 1 102 ? -2.005 -2.574 5.455 1.00 97.81 102 ARG A C 1
ATOM 723 O O . ARG A 1 102 ? -3.156 -2.190 5.284 1.00 97.81 102 ARG A O 1
ATOM 730 N N . TRP A 1 103 ? -0.948 -1.857 5.102 1.00 98.12 103 TRP A N 1
ATOM 731 C CA . TRP A 1 103 ? -1.024 -0.474 4.645 1.00 98.12 103 TRP A CA 1
ATOM 732 C C . TRP A 1 103 ? -1.452 -0.375 3.187 1.00 98.12 103 TRP A C 1
ATOM 734 O O . TRP A 1 103 ? -0.921 -1.090 2.341 1.00 98.12 103 TRP A O 1
ATOM 744 N N . SER A 1 104 ? -2.367 0.541 2.892 1.00 97.44 104 SER A N 1
ATOM 745 C CA . SER A 1 104 ? -2.886 0.853 1.559 1.00 97.44 104 SER A CA 1
ATOM 746 C C . SER A 1 104 ? -3.013 2.367 1.392 1.00 97.44 104 SER A C 1
ATOM 748 O O . SER A 1 104 ? -3.079 3.113 2.372 1.00 97.44 104 SER A O 1
ATOM 750 N N . LEU A 1 105 ? -3.114 2.826 0.143 1.00 95.06 105 LEU A N 1
ATOM 751 C CA . LEU A 1 105 ? -3.732 4.125 -0.111 1.00 95.06 105 LEU A CA 1
ATOM 752 C C . LEU A 1 105 ? -5.193 4.114 0.374 1.00 95.06 105 LEU A C 1
ATOM 754 O O . LEU A 1 105 ? -5.807 3.036 0.410 1.00 95.06 105 LEU A O 1
ATOM 758 N N . PRO A 1 106 ? -5.759 5.278 0.733 1.00 88.62 106 PRO A N 1
ATOM 759 C CA . PRO A 1 106 ? -7.128 5.370 1.200 1.00 88.62 106 PRO A CA 1
ATOM 760 C C . PRO A 1 106 ? -8.081 4.865 0.126 1.00 88.62 106 PRO A C 1
ATOM 762 O O . PRO A 1 106 ? -7.898 5.128 -1.065 1.00 88.62 106 PRO A O 1
ATOM 765 N N . ARG A 1 107 ? -9.112 4.140 0.553 1.00 73.44 107 ARG A N 1
ATOM 766 C CA . ARG A 1 107 ? -10.225 3.781 -0.331 1.00 73.44 107 ARG A CA 1
ATOM 767 C C . ARG A 1 107 ? -11.254 4.908 -0.317 1.00 73.44 107 ARG A C 1
ATOM 769 O O . ARG A 1 107 ? -11.630 5.384 0.752 1.00 73.44 107 ARG A O 1
ATOM 776 N N . ASP A 1 108 ? -11.716 5.298 -1.494 1.00 59.97 108 ASP A N 1
ATOM 777 C CA . ASP A 1 108 ? -12.720 6.343 -1.685 1.00 59.97 108 ASP A CA 1
ATOM 778 C C . ASP A 1 108 ? -14.136 5.732 -1.812 1.00 59.97 108 ASP A C 1
ATOM 780 O O . ASP A 1 108 ? -14.313 4.821 -2.628 1.00 59.97 108 ASP A O 1
ATOM 784 N N . PRO A 1 109 ? -15.153 6.200 -1.060 1.00 51.75 109 PRO A N 1
ATOM 785 C CA . PRO A 1 109 ? -15.158 6.372 0.388 1.00 51.75 109 PRO A CA 1
ATOM 786 C C . PRO A 1 109 ? -15.488 5.053 1.122 1.00 51.75 109 PRO A C 1
ATOM 788 O O . PRO A 1 109 ? -16.085 4.125 0.572 1.00 51.75 109 PRO A O 1
ATOM 791 N N . ALA A 1 110 ? -15.096 4.977 2.398 1.00 41.06 110 ALA A N 1
ATOM 792 C CA . ALA A 1 110 ? -15.399 3.853 3.285 1.00 41.06 110 ALA A CA 1
A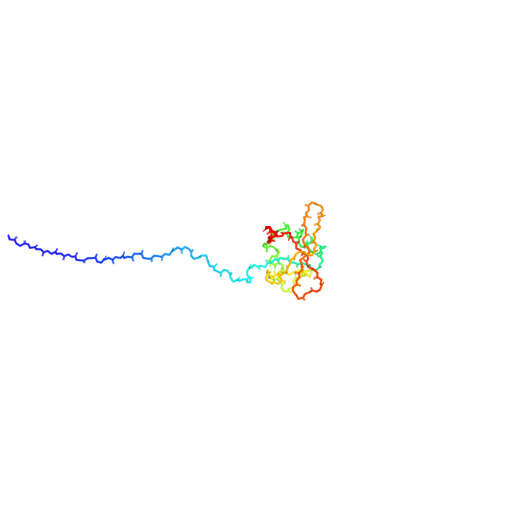TOM 793 C C . ALA A 1 110 ? -16.920 3.582 3.347 1.00 41.06 110 ALA A C 1
ATOM 795 O O . ALA A 1 110 ? -17.691 4.544 3.418 1.00 41.06 110 ALA A O 1
ATOM 796 N N . PRO A 1 111 ? -17.371 2.311 3.324 1.00 37.75 111 PRO A N 1
ATOM 797 C CA . PRO A 1 111 ? -18.773 2.008 3.590 1.00 37.75 111 PRO A CA 1
ATOM 798 C C . PRO A 1 111 ? -19.162 2.594 4.955 1.00 37.75 111 PRO A C 1
ATOM 800 O O . PRO A 1 111 ? -18.386 2.491 5.907 1.00 37.75 111 PRO A O 1
ATOM 803 N N . LYS A 1 112 ? -20.317 3.269 4.995 1.00 35.59 112 LYS A N 1
ATOM 804 C CA . LYS A 1 112 ? -20.916 3.790 6.229 1.00 35.59 112 LYS A CA 1
ATOM 805 C C . LYS A 1 112 ? -21.300 2.661 7.174 1.00 35.59 112 LYS A C 1
ATOM 807 O O . LYS A 1 112 ? -21.728 1.604 6.657 1.00 35.59 112 LYS A O 1
#

Foldseek 3Di:
DDDDDDDDDDDDDDDDDDPPPPPPPLVVAWFKWALDPVLVVVLCVVQVVDPVSLVVQQPDPPHDNNRIHTGRPVQFPAFPDWDADPNFIKTFTDGPPDPGTIIGGQDPPDDD